Protein AF-A0A7L7VNG2-F1 (afdb_monomer_lite)

pLDDT: mean 83.07, std 17.51, range [33.19, 97.06]

Radius of gyration: 14.02 Å; chains: 1; bounding box: 29×24×38 Å

Sequence (95 aa):
METGTLFGWAFGDPARENDGSYISNLEKEAFENASQTAKARGVTVVAGSEVFTSLSANDSLVELDHAPGKLVVRCTIHVEGPGAGKLHAEGPMNG

Structure (mmCIF, N/CA/C/O backbone):
data_AF-A0A7L7VNG2-F1
#
_entry.id   AF-A0A7L7VNG2-F1
#
loop_
_atom_site.group_PDB
_atom_site.id
_atom_site.type_symbol
_atom_site.label_atom_id
_atom_site.label_alt_id
_atom_site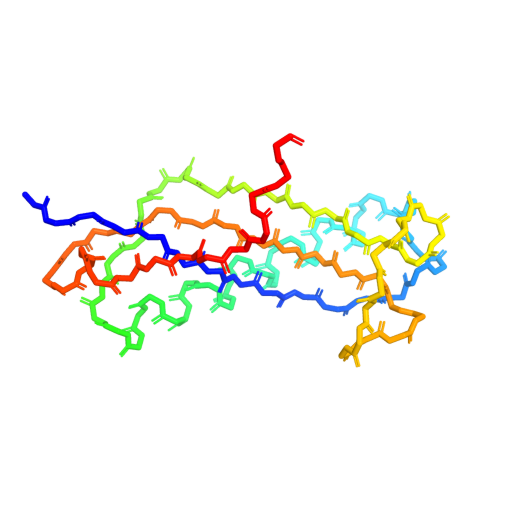.label_comp_id
_atom_site.label_asym_id
_atom_site.label_entity_id
_atom_site.label_seq_id
_atom_site.pdbx_PDB_ins_code
_atom_site.Cartn_x
_atom_site.Cartn_y
_atom_site.Cartn_z
_atom_site.occupancy
_atom_site.B_iso_or_equiv
_atom_site.auth_seq_id
_atom_site.auth_comp_id
_atom_site.auth_asym_id
_atom_site.auth_atom_id
_atom_site.pdbx_PDB_model_num
ATOM 1 N N . MET A 1 1 ? -17.606 -2.811 15.993 1.00 71.94 1 MET A N 1
ATOM 2 C CA . MET A 1 1 ? -16.217 -2.372 15.762 1.00 71.94 1 MET A CA 1
ATOM 3 C C . MET A 1 1 ? -16.235 -1.561 14.483 1.00 71.94 1 MET A C 1
ATOM 5 O O . MET A 1 1 ? -16.918 -1.983 13.559 1.00 71.94 1 MET A O 1
ATOM 9 N N . GLU A 1 2 ? -15.637 -0.373 14.461 1.00 88.94 2 GLU A N 1
ATOM 10 C CA . GLU A 1 2 ? -15.596 0.429 13.232 1.00 88.94 2 GLU A CA 1
ATOM 11 C C . GLU A 1 2 ? -14.557 -0.157 12.276 1.00 88.94 2 GLU A C 1
ATOM 13 O O . GLU A 1 2 ? -13.516 -0.647 12.723 1.00 88.94 2 GLU A O 1
ATOM 18 N N . THR A 1 3 ? -14.847 -0.096 10.979 1.00 91.81 3 THR A N 1
ATOM 19 C CA . THR A 1 3 ? -13.993 -0.620 9.911 1.00 91.81 3 THR A CA 1
ATOM 20 C C . THR A 1 3 ? -13.762 0.448 8.857 1.00 91.81 3 THR A C 1
ATOM 22 O O . THR A 1 3 ? -14.674 1.218 8.555 1.00 91.81 3 THR A O 1
ATOM 25 N N . GLY A 1 4 ? -12.574 0.454 8.267 1.00 93.19 4 GLY A N 1
ATOM 26 C CA . GLY A 1 4 ? -12.208 1.344 7.172 1.00 93.19 4 GLY A CA 1
ATOM 27 C C . GLY A 1 4 ? -11.201 0.706 6.230 1.00 93.19 4 GLY A C 1
ATOM 28 O O . GLY A 1 4 ? -10.877 -0.478 6.344 1.00 93.19 4 GLY A O 1
ATOM 29 N N . THR A 1 5 ? -10.686 1.511 5.312 1.00 94.19 5 THR A N 1
ATOM 30 C CA . THR A 1 5 ? -9.657 1.115 4.351 1.00 94.19 5 THR A CA 1
ATOM 31 C C . THR A 1 5 ? -8.508 2.113 4.334 1.00 94.19 5 THR A C 1
ATOM 33 O O . THR A 1 5 ? -8.692 3.312 4.552 1.00 94.19 5 THR A O 1
ATOM 36 N N . LEU A 1 6 ? -7.303 1.617 4.054 1.00 93.00 6 LEU A N 1
ATOM 37 C CA . LEU A 1 6 ? -6.113 2.435 3.816 1.00 93.00 6 LEU A CA 1
ATOM 38 C C . LEU A 1 6 ? -5.401 1.988 2.542 1.00 93.00 6 LEU A C 1
ATOM 40 O O . LEU A 1 6 ? -5.438 0.810 2.184 1.00 93.00 6 LEU A O 1
ATOM 44 N N . PHE A 1 7 ? -4.713 2.937 1.905 1.00 91.81 7 PHE A N 1
ATOM 45 C CA . PHE A 1 7 ? -3.785 2.663 0.816 1.00 91.81 7 PHE A CA 1
ATOM 46 C C . PHE A 1 7 ? -2.338 2.744 1.294 1.00 91.81 7 PHE A C 1
ATOM 48 O O . PHE A 1 7 ? -1.971 3.634 2.063 1.00 91.81 7 PHE A O 1
ATOM 55 N N . GLY A 1 8 ? -1.511 1.861 0.757 1.00 91.94 8 GLY A N 1
ATOM 56 C CA . GLY A 1 8 ? -0.067 2.018 0.697 1.00 91.94 8 GLY A CA 1
ATOM 57 C C . GLY A 1 8 ? 0.398 1.929 -0.748 1.00 91.94 8 GLY A C 1
ATOM 58 O O . GLY A 1 8 ? -0.259 1.316 -1.589 1.00 91.94 8 GLY A O 1
ATOM 59 N N . TRP A 1 9 ? 1.517 2.576 -1.041 1.00 92.75 9 TRP A N 1
ATOM 60 C CA . TRP A 1 9 ? 2.054 2.683 -2.392 1.00 92.75 9 TRP A CA 1
ATOM 61 C C . TRP A 1 9 ? 3.532 2.333 -2.377 1.00 92.75 9 TRP A C 1
ATOM 63 O O . TRP A 1 9 ? 4.235 2.715 -1.444 1.00 92.75 9 TRP A O 1
ATOM 73 N N . ALA A 1 10 ? 3.991 1.657 -3.418 1.00 92.62 10 ALA A N 1
ATOM 74 C CA . ALA A 1 10 ? 5.398 1.481 -3.734 1.00 92.62 10 ALA A CA 1
ATOM 75 C C . ALA A 1 10 ? 5.629 1.859 -5.197 1.00 92.62 10 ALA A C 1
ATOM 77 O O . ALA A 1 10 ? 4.754 1.673 -6.047 1.00 92.62 10 ALA A O 1
ATOM 78 N N . PHE A 1 11 ? 6.805 2.408 -5.486 1.00 90.62 11 PHE A N 1
ATOM 79 C CA . PHE A 1 11 ? 7.157 2.906 -6.812 1.00 90.62 11 PHE A CA 1
ATOM 80 C C . PHE A 1 11 ? 8.388 2.170 -7.316 1.00 90.62 11 PHE A C 1
ATOM 82 O O . PHE A 1 11 ? 9.404 2.102 -6.629 1.00 90.62 11 PHE A O 1
ATOM 89 N N . GLY A 1 12 ? 8.304 1.658 -8.534 1.00 89.94 12 GLY A N 1
ATOM 90 C CA . GLY A 1 12 ? 9.344 0.858 -9.151 1.00 89.94 12 GLY A CA 1
ATOM 91 C C . GLY A 1 12 ? 9.682 1.281 -10.572 1.00 89.94 12 GLY A C 1
ATOM 92 O O . GLY A 1 12 ? 9.095 2.199 -11.154 1.00 89.94 12 GLY A O 1
ATOM 93 N N . ASP A 1 13 ? 10.657 0.566 -11.117 1.00 88.44 13 ASP A N 1
ATOM 94 C CA . ASP A 1 13 ? 11.099 0.669 -12.498 1.00 88.44 13 ASP A CA 1
ATOM 95 C C . ASP A 1 13 ? 10.161 -0.144 -13.412 1.00 88.44 13 ASP A C 1
ATOM 97 O O . ASP A 1 13 ? 10.080 -1.369 -13.254 1.00 88.44 13 ASP A O 1
ATOM 101 N N . PRO A 1 14 ? 9.460 0.491 -14.371 1.00 85.69 14 PRO A N 1
ATOM 102 C CA . PRO A 1 14 ? 8.592 -0.219 -15.309 1.00 85.69 14 PRO A CA 1
ATOM 103 C C . PRO A 1 14 ? 9.345 -1.213 -16.195 1.00 85.69 14 PRO A C 1
ATOM 105 O O . PRO A 1 14 ? 8.761 -2.214 -16.595 1.00 85.69 14 PRO A O 1
ATOM 108 N N . ALA A 1 15 ? 10.651 -1.035 -16.435 1.00 87.31 15 ALA A N 1
ATOM 109 C CA . ALA A 1 15 ? 11.441 -2.003 -17.201 1.00 87.31 15 ALA A CA 1
ATOM 110 C C . ALA A 1 15 ? 11.510 -3.391 -16.533 1.00 87.31 15 ALA A C 1
ATOM 112 O O . ALA A 1 15 ? 11.890 -4.377 -17.168 1.00 87.31 15 ALA A O 1
ATOM 113 N N . ARG A 1 16 ? 11.146 -3.477 -15.249 1.00 89.12 16 ARG A N 1
ATOM 114 C CA . ARG A 1 16 ? 11.155 -4.700 -14.444 1.00 89.12 16 ARG A CA 1
ATOM 115 C C . ARG A 1 16 ? 9.753 -5.200 -14.096 1.00 89.12 16 ARG A C 1
ATOM 117 O O . ARG A 1 16 ? 9.629 -6.059 -13.230 1.00 89.12 16 ARG A O 1
ATOM 124 N N . GLU A 1 17 ? 8.703 -4.713 -14.759 1.00 86.69 17 GLU A N 1
ATOM 125 C CA . GLU A 1 17 ? 7.316 -5.101 -14.451 1.00 86.69 17 GLU A CA 1
ATOM 126 C C . GLU A 1 17 ? 7.038 -6.607 -14.618 1.00 86.69 17 GLU A C 1
ATOM 128 O O . GLU A 1 17 ? 6.195 -7.166 -13.924 1.00 86.69 17 GLU A O 1
ATOM 133 N N . ASN A 1 18 ? 7.813 -7.286 -15.470 1.00 87.44 18 ASN A N 1
ATOM 134 C CA . ASN A 1 18 ? 7.721 -8.732 -15.697 1.00 87.44 18 ASN A CA 1
ATOM 135 C C . ASN A 1 18 ? 8.603 -9.573 -14.748 1.00 87.44 18 ASN A C 1
ATOM 137 O O . ASN A 1 18 ? 8.586 -10.803 -14.813 1.00 87.44 18 ASN A O 1
ATOM 141 N N . ASP A 1 19 ? 9.398 -8.943 -13.877 1.00 92.94 19 ASP A N 1
ATOM 142 C CA . ASP A 1 19 ? 10.186 -9.635 -12.854 1.00 92.94 19 ASP A CA 1
ATOM 143 C C . ASP A 1 19 ? 9.301 -9.893 -11.626 1.00 92.94 19 ASP A C 1
ATOM 145 O O . ASP A 1 19 ? 9.114 -9.027 -10.771 1.00 92.94 19 ASP A O 1
ATOM 149 N N . GLY A 1 20 ? 8.763 -11.111 -11.523 1.00 92.12 20 GLY A N 1
ATOM 150 C CA . GLY A 1 20 ? 7.863 -11.485 -10.428 1.00 92.12 20 GLY A CA 1
ATOM 151 C C . GLY A 1 20 ? 8.469 -11.293 -9.032 1.00 92.12 20 GLY A C 1
ATOM 152 O O . GLY A 1 20 ? 7.764 -10.890 -8.112 1.00 92.12 20 GLY A O 1
ATOM 153 N N . SER A 1 21 ? 9.783 -11.492 -8.866 1.00 95.00 21 SER A N 1
ATOM 154 C CA . SER A 1 21 ? 10.441 -11.262 -7.569 1.00 95.00 21 SER A CA 1
ATOM 155 C C . SER A 1 21 ? 10.521 -9.774 -7.235 1.00 95.00 21 SER A C 1
ATOM 157 O O . SER A 1 21 ? 10.414 -9.386 -6.070 1.00 95.00 21 SER A O 1
ATOM 159 N N . TYR A 1 22 ? 10.708 -8.934 -8.254 1.00 93.81 22 TYR A N 1
ATOM 160 C CA . TYR A 1 22 ? 10.686 -7.485 -8.107 1.00 93.81 22 TYR A CA 1
ATOM 161 C C . TYR A 1 22 ? 9.291 -6.977 -7.735 1.00 93.81 22 TYR A C 1
ATOM 163 O O . TYR A 1 22 ? 9.166 -6.228 -6.766 1.00 93.81 22 TYR A O 1
ATOM 171 N N . ILE A 1 23 ? 8.250 -7.453 -8.426 1.00 94.19 23 ILE A N 1
ATOM 172 C CA . ILE A 1 23 ? 6.852 -7.130 -8.109 1.00 94.19 23 ILE A CA 1
ATOM 173 C C . ILE A 1 23 ? 6.509 -7.531 -6.676 1.00 94.19 23 ILE A C 1
ATOM 175 O O . ILE A 1 23 ? 6.038 -6.691 -5.915 1.00 94.19 23 ILE A O 1
ATOM 179 N N . SER A 1 24 ? 6.844 -8.752 -6.252 1.00 95.25 24 SER A N 1
ATOM 180 C CA . SER A 1 24 ? 6.575 -9.195 -4.879 1.00 95.25 24 SER A CA 1
ATOM 181 C C . SER A 1 24 ? 7.290 -8.363 -3.809 1.00 95.25 24 SER A C 1
ATOM 183 O O . SER A 1 24 ? 6.824 -8.289 -2.674 1.00 95.25 24 SER A O 1
ATOM 185 N N . ASN A 1 25 ? 8.427 -7.736 -4.125 1.00 96.69 25 ASN A N 1
ATOM 186 C CA . ASN A 1 25 ? 9.081 -6.817 -3.192 1.00 96.69 25 ASN A CA 1
ATOM 187 C C . ASN A 1 2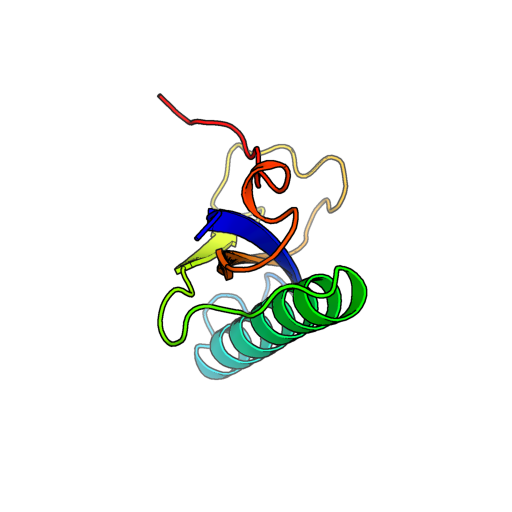5 ? 8.366 -5.462 -3.124 1.00 96.69 25 ASN A C 1
ATOM 189 O O . ASN A 1 25 ? 8.218 -4.922 -2.031 1.00 96.69 25 ASN A O 1
ATOM 193 N N . LEU A 1 26 ? 7.869 -4.948 -4.253 1.00 95.56 26 LEU A N 1
ATOM 194 C CA . LEU A 1 26 ? 7.047 -3.735 -4.275 1.00 95.56 26 LEU A CA 1
ATOM 195 C C . LEU A 1 26 ? 5.703 -3.944 -3.563 1.00 95.56 26 LEU A C 1
ATOM 197 O O . LEU A 1 26 ? 5.245 -3.055 -2.852 1.00 95.56 26 LEU A O 1
ATOM 201 N N . GLU A 1 27 ? 5.088 -5.121 -3.691 1.00 95.94 27 GLU A N 1
ATOM 202 C CA . GLU A 1 27 ? 3.887 -5.488 -2.928 1.00 95.94 27 GLU A CA 1
ATOM 203 C C . GLU A 1 27 ? 4.154 -5.451 -1.417 1.00 95.94 27 GLU A C 1
ATOM 205 O O . GLU A 1 27 ? 3.398 -4.824 -0.673 1.00 95.94 27 GLU A O 1
ATOM 210 N N . LYS A 1 28 ? 5.269 -6.037 -0.957 1.00 96.62 28 LYS A N 1
ATOM 211 C CA . LYS A 1 28 ? 5.675 -5.968 0.459 1.00 96.62 28 LYS A CA 1
ATOM 212 C C . LYS A 1 28 ? 5.866 -4.530 0.928 1.00 96.62 28 LYS A C 1
ATOM 214 O O . LYS A 1 28 ? 5.339 -4.167 1.973 1.00 96.62 28 LYS A O 1
ATOM 219 N N . GLU A 1 29 ? 6.561 -3.705 0.150 1.00 96.81 29 GLU A N 1
ATOM 220 C CA . GLU A 1 29 ? 6.782 -2.295 0.483 1.00 96.81 29 GLU A CA 1
ATOM 221 C C . GLU A 1 29 ? 5.457 -1.514 0.546 1.00 96.81 29 GLU A C 1
ATOM 223 O O . GLU A 1 29 ? 5.206 -0.767 1.494 1.00 96.81 29 GLU A O 1
ATOM 228 N N . ALA A 1 30 ? 4.553 -1.732 -0.414 1.00 95.44 30 ALA A N 1
ATOM 229 C CA . ALA A 1 30 ? 3.238 -1.102 -0.421 1.00 95.44 30 ALA A CA 1
ATOM 230 C C . ALA A 1 30 ? 2.408 -1.520 0.806 1.00 95.44 30 ALA A C 1
ATOM 232 O O . ALA A 1 30 ? 1.763 -0.675 1.431 1.00 95.44 30 ALA A O 1
ATOM 233 N N . PHE A 1 31 ? 2.453 -2.798 1.192 1.00 96.81 31 PHE A N 1
ATOM 234 C CA . PHE A 1 31 ? 1.797 -3.297 2.401 1.00 96.81 31 PHE A CA 1
ATOM 235 C C . PHE A 1 31 ? 2.406 -2.714 3.684 1.00 96.81 31 PHE A C 1
ATOM 237 O O . PHE A 1 31 ? 1.674 -2.308 4.593 1.00 96.81 31 PHE A O 1
ATOM 244 N N . GLU A 1 32 ? 3.734 -2.618 3.764 1.00 97.06 32 GLU A N 1
ATOM 245 C CA . GL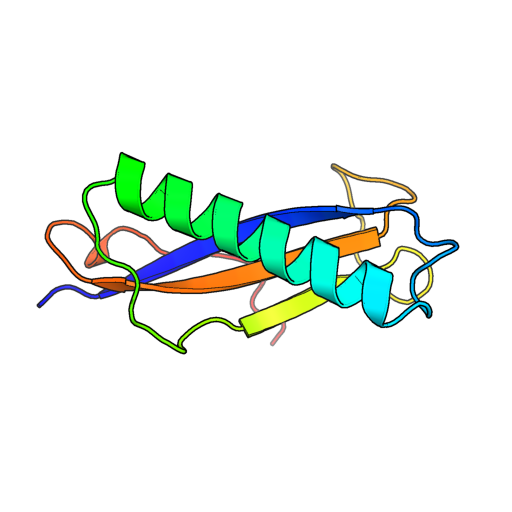U A 1 32 ? 4.432 -1.992 4.888 1.00 97.06 32 GLU A CA 1
ATOM 246 C C . GLU A 1 32 ? 4.038 -0.520 5.035 1.00 97.06 32 GLU A C 1
ATOM 248 O O . GLU A 1 32 ? 3.722 -0.082 6.143 1.00 97.06 32 GLU A O 1
ATOM 253 N N . ASN A 1 33 ? 3.952 0.228 3.934 1.00 94.94 33 ASN A N 1
ATOM 254 C CA . ASN A 1 33 ? 3.531 1.631 3.940 1.00 94.94 33 ASN A CA 1
ATOM 255 C C . ASN A 1 33 ? 2.078 1.801 4.424 1.00 94.94 33 ASN A C 1
ATOM 257 O O . ASN A 1 33 ? 1.780 2.693 5.232 1.00 94.94 33 ASN A O 1
ATOM 261 N N . ALA A 1 34 ? 1.172 0.913 3.999 1.00 94.62 34 ALA A N 1
ATOM 262 C CA . ALA A 1 34 ? -0.207 0.895 4.488 1.00 94.62 34 ALA A CA 1
ATOM 263 C C . ALA A 1 34 ? -0.262 0.573 5.994 1.00 94.62 34 ALA A C 1
ATOM 265 O O . ALA A 1 34 ? -0.942 1.252 6.769 1.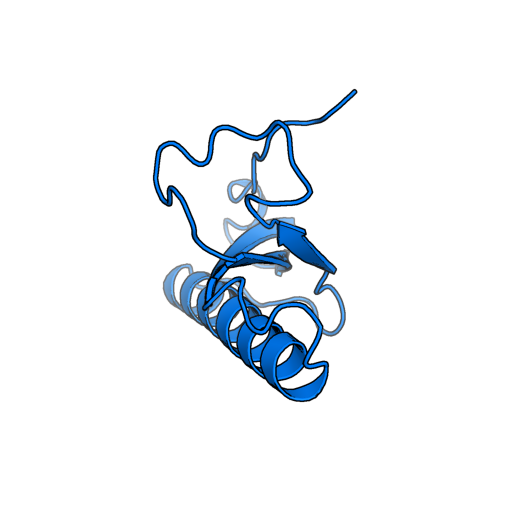00 94.62 34 ALA A O 1
ATOM 266 N N . SER A 1 35 ? 0.518 -0.417 6.430 1.00 95.25 35 SER A N 1
ATOM 267 C CA . SER A 1 35 ? 0.586 -0.881 7.820 1.00 95.25 35 SER A CA 1
ATOM 268 C C . SER A 1 35 ? 1.194 0.159 8.764 1.00 95.25 35 SER A C 1
ATOM 270 O O . SER A 1 35 ? 0.707 0.358 9.879 1.00 95.25 35 SER A O 1
ATOM 272 N N . GLN A 1 36 ? 2.230 0.877 8.324 1.00 95.94 36 GLN A N 1
ATOM 273 C CA . GLN A 1 36 ? 2.804 1.999 9.068 1.00 95.94 36 GLN A CA 1
ATOM 274 C C . GLN A 1 36 ? 1.782 3.127 9.239 1.00 95.94 36 GLN A C 1
ATOM 276 O O . GLN A 1 36 ? 1.675 3.701 10.325 1.00 95.94 36 GLN A O 1
ATOM 281 N N . THR A 1 37 ? 0.981 3.398 8.205 1.00 93.38 37 THR A N 1
ATOM 282 C CA . THR A 1 37 ? -0.119 4.366 8.283 1.00 93.38 37 THR A CA 1
ATOM 283 C C . THR A 1 37 ? -1.187 3.908 9.275 1.00 93.38 37 THR A C 1
ATOM 285 O O . THR A 1 37 ? -1.581 4.693 10.134 1.00 93.38 37 THR A O 1
ATOM 288 N N . ALA A 1 38 ? -1.610 2.640 9.228 1.00 93.69 38 ALA A N 1
ATOM 289 C CA . ALA A 1 38 ? -2.550 2.070 10.197 1.00 93.69 38 ALA A CA 1
ATOM 290 C C . ALA A 1 38 ? -2.051 2.258 11.641 1.00 93.69 38 ALA A C 1
ATOM 292 O O . ALA A 1 38 ? -2.755 2.822 12.483 1.00 93.69 38 ALA A O 1
ATOM 293 N N . LYS A 1 39 ? -0.780 1.911 11.890 1.00 94.44 39 LYS A N 1
ATOM 294 C CA . LYS A 1 39 ? -0.117 2.102 13.186 1.00 94.44 39 LYS A CA 1
ATOM 295 C C . LYS A 1 39 ? -0.101 3.569 13.622 1.00 94.44 39 LYS A C 1
ATOM 297 O O . LYS A 1 39 ? -0.436 3.863 14.766 1.00 94.44 39 LYS A O 1
ATOM 302 N N . ALA A 1 40 ? 0.251 4.493 12.727 1.00 93.88 40 ALA A N 1
ATOM 303 C CA . ALA A 1 40 ? 0.268 5.929 13.015 1.00 93.88 40 ALA A CA 1
ATOM 304 C C . ALA A 1 40 ? -1.132 6.493 13.321 1.00 93.88 40 ALA A C 1
ATOM 306 O O . ALA A 1 40 ? -1.261 7.461 14.068 1.00 93.88 40 ALA A O 1
ATOM 307 N N . ARG A 1 41 ? -2.183 5.879 12.766 1.00 91.06 41 ARG A N 1
ATOM 308 C CA . ARG A 1 41 ? -3.591 6.218 13.023 1.00 91.06 41 ARG A CA 1
ATOM 309 C C . ARG A 1 41 ? -4.177 5.506 14.246 1.00 91.06 41 ARG A C 1
ATOM 311 O O . ARG A 1 41 ? -5.316 5.789 14.599 1.00 91.06 41 ARG A O 1
ATOM 318 N N . GLY A 1 42 ? -3.421 4.618 14.894 1.00 95.19 42 GLY A N 1
ATOM 319 C CA . GLY A 1 42 ? -3.889 3.855 16.052 1.00 95.19 42 GLY A CA 1
ATOM 320 C C . GLY A 1 42 ? -4.953 2.806 15.714 1.00 95.19 42 GLY A C 1
ATOM 321 O O . GLY A 1 42 ? -5.707 2.407 16.599 1.00 95.19 42 GLY A O 1
ATOM 322 N N . VAL A 1 43 ? -5.024 2.372 14.453 1.00 95.56 43 VAL A N 1
ATOM 323 C CA . VAL A 1 43 ? -5.934 1.315 13.989 1.00 95.56 43 VAL A CA 1
ATOM 324 C C . VAL A 1 43 ? -5.153 0.042 13.675 1.00 95.56 43 VAL A C 1
ATOM 326 O O . VAL A 1 43 ? -3.948 0.073 13.417 1.00 95.56 43 VAL A O 1
ATOM 329 N N . THR A 1 44 ? -5.842 -1.092 13.711 1.00 96.12 44 THR A N 1
ATOM 330 C CA . THR A 1 44 ? -5.260 -2.414 13.465 1.00 96.12 44 THR A CA 1
ATOM 331 C C . THR A 1 44 ? -5.562 -2.853 12.042 1.00 96.12 44 THR A C 1
ATOM 333 O O . THR A 1 44 ? -6.652 -2.604 11.536 1.00 96.12 44 THR A O 1
ATOM 336 N N . VAL A 1 45 ? -4.599 -3.501 11.391 1.00 96.12 45 VAL A N 1
ATOM 337 C CA . VAL A 1 45 ? -4.794 -4.106 10.069 1.00 96.12 45 VAL A CA 1
ATOM 338 C C . VAL A 1 45 ? -5.520 -5.437 10.222 1.00 96.12 45 VAL A C 1
ATOM 340 O O . VAL A 1 45 ? -5.125 -6.263 11.045 1.00 96.12 45 VAL A O 1
ATOM 343 N N . VAL A 1 46 ? -6.550 -5.669 9.410 1.00 96.06 46 VAL A N 1
ATOM 344 C CA . VAL A 1 46 ? -7.201 -6.979 9.317 1.00 96.06 46 VAL A CA 1
ATOM 345 C C . VAL A 1 46 ? -6.282 -7.908 8.523 1.00 96.06 46 VAL A C 1
ATOM 347 O O . VAL A 1 46 ? -5.972 -7.636 7.363 1.00 96.06 46 VAL A O 1
ATOM 350 N N . ALA A 1 47 ? -5.817 -8.991 9.143 1.00 93.06 47 ALA A N 1
ATOM 351 C CA . ALA A 1 47 ? -4.872 -9.915 8.518 1.00 93.06 47 ALA A CA 1
ATOM 352 C C . ALA A 1 47 ? -5.453 -10.567 7.248 1.00 93.06 47 ALA A C 1
ATOM 354 O O . ALA A 1 47 ? -6.598 -11.021 7.258 1.00 93.06 47 ALA A O 1
ATOM 355 N N . GLY A 1 48 ? -4.657 -10.639 6.175 1.00 93.00 48 GLY A N 1
ATOM 356 C CA . GLY A 1 48 ? -5.057 -11.250 4.902 1.00 93.00 48 GLY A CA 1
ATOM 357 C C . GLY A 1 48 ? -6.057 -10.419 4.092 1.00 93.00 48 GLY A C 1
ATOM 358 O O . GLY A 1 48 ? -6.731 -10.959 3.218 1.00 93.00 48 GLY A O 1
ATOM 359 N N . SER A 1 49 ? -6.210 -9.132 4.414 1.00 94.31 49 SER A N 1
ATOM 360 C CA . SER A 1 49 ? -7.116 -8.218 3.705 1.00 94.31 49 SER A CA 1
ATOM 361 C C . SER A 1 49 ? -6.453 -7.451 2.562 1.00 94.31 49 SER A C 1
ATOM 363 O O . SER A 1 49 ? -7.125 -6.677 1.882 1.00 94.31 49 SER A O 1
ATOM 365 N N . GLU A 1 50 ? -5.149 -7.629 2.375 1.00 94.62 50 GLU A N 1
ATOM 366 C CA . GLU A 1 50 ? -4.363 -6.932 1.375 1.00 94.62 50 GLU A CA 1
ATOM 367 C C . GLU A 1 50 ? -4.789 -7.278 -0.058 1.00 94.62 50 GLU A C 1
ATOM 369 O O . GLU A 1 50 ? -4.825 -8.434 -0.474 1.00 94.62 50 GLU A O 1
ATOM 374 N N . VAL A 1 51 ? -5.088 -6.240 -0.838 1.00 94.25 51 VAL A N 1
ATOM 375 C CA . VAL A 1 51 ? -5.354 -6.329 -2.275 1.00 94.25 51 VAL A CA 1
ATOM 376 C C . VAL A 1 51 ? -4.338 -5.464 -3.004 1.00 94.25 51 VAL A C 1
ATOM 378 O O . VAL A 1 51 ? -4.270 -4.251 -2.780 1.00 94.25 51 VAL A O 1
ATOM 381 N N . PHE A 1 52 ? -3.563 -6.084 -3.891 1.00 91.50 52 PHE A N 1
ATOM 382 C CA . PHE A 1 52 ? -2.539 -5.409 -4.680 1.00 91.50 52 PHE A CA 1
ATOM 383 C C . PHE A 1 52 ? -3.063 -5.030 -6.066 1.00 91.50 52 PHE A C 1
ATOM 385 O O . PHE A 1 52 ? -3.821 -5.762 -6.699 1.00 91.50 52 PHE A O 1
ATOM 392 N N . THR A 1 53 ? -2.679 -3.851 -6.541 1.00 90.00 53 THR A N 1
ATOM 393 C CA . THR A 1 53 ? -2.931 -3.391 -7.907 1.00 90.00 53 THR A CA 1
ATOM 394 C C . THR A 1 53 ? -1.642 -2.804 -8.454 1.00 90.00 53 THR A C 1
ATOM 396 O O . THR A 1 53 ? -1.139 -1.823 -7.906 1.00 90.00 53 THR A O 1
ATOM 399 N N . SER A 1 54 ? -1.130 -3.381 -9.534 1.00 85.81 54 SER A N 1
ATOM 400 C CA . SER A 1 54 ? 0.014 -2.844 -10.270 1.00 85.81 54 SER A CA 1
ATOM 401 C C . SER A 1 54 ? -0.493 -1.944 -11.393 1.00 85.81 54 SER A C 1
ATOM 403 O O . SER A 1 54 ? -1.363 -2.339 -12.163 1.00 85.81 54 SER A O 1
ATOM 405 N N . LEU A 1 55 ? 0.038 -0.731 -11.476 1.00 82.00 55 LEU A N 1
ATOM 406 C CA . LEU A 1 55 ? -0.236 0.242 -12.524 1.00 82.00 55 LEU A CA 1
ATOM 407 C C . LEU A 1 55 ? 1.094 0.556 -13.198 1.00 82.00 55 LEU A C 1
ATOM 409 O O . LEU A 1 55 ? 2.019 1.036 -12.541 1.00 82.00 55 LEU A O 1
ATOM 413 N N . SER A 1 56 ? 1.206 0.293 -14.494 1.00 72.88 56 SER A N 1
ATOM 414 C CA . SER A 1 56 ? 2.359 0.718 -15.281 1.00 72.88 56 SER A CA 1
ATOM 415 C C . SER A 1 56 ? 1.922 1.716 -16.344 1.00 72.88 56 SER A C 1
ATOM 417 O O . SER A 1 56 ? 0.807 1.659 -16.866 1.00 72.88 56 SER A O 1
ATOM 419 N N . ALA A 1 57 ? 2.818 2.646 -16.670 1.00 6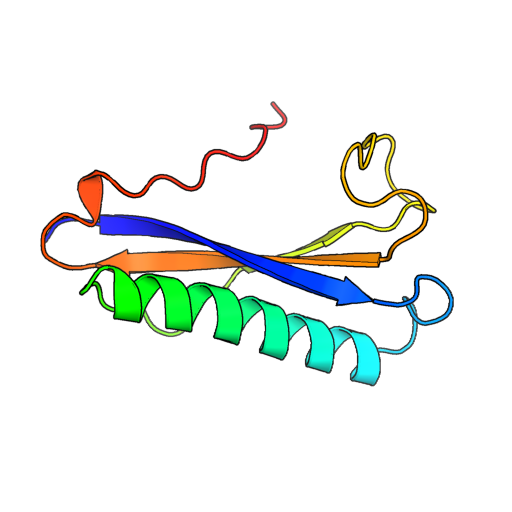4.50 57 ALA A N 1
ATOM 420 C CA . ALA A 1 57 ? 2.602 3.603 -17.751 1.00 64.50 57 ALA A CA 1
ATOM 421 C C . ALA A 1 57 ? 2.469 2.924 -19.132 1.00 64.50 57 ALA A C 1
ATOM 423 O O . ALA A 1 57 ? 1.994 3.556 -20.070 1.00 64.50 57 ALA A O 1
ATOM 424 N N . ASN A 1 58 ? 2.879 1.654 -19.254 1.00 59.94 58 ASN A N 1
ATOM 425 C CA . ASN A 1 58 ? 2.766 0.876 -20.486 1.00 59.94 58 ASN A CA 1
ATOM 426 C C . ASN A 1 58 ? 1.347 0.317 -20.696 1.00 59.94 58 ASN A C 1
ATOM 428 O O . ASN A 1 58 ? 0.927 0.188 -21.842 1.00 59.94 58 ASN A O 1
ATOM 432 N N . ASP A 1 59 ? 0.613 0.024 -19.613 1.00 55.19 59 ASP A N 1
ATOM 433 C CA . ASP A 1 59 ? -0.677 -0.685 -19.662 1.00 55.19 59 ASP A CA 1
ATOM 434 C C . ASP A 1 59 ? -1.904 0.176 -19.309 1.00 55.19 59 ASP A C 1
ATOM 436 O O . ASP A 1 59 ? -3.040 -0.268 -19.473 1.00 55.19 59 ASP A O 1
ATOM 440 N N . SER A 1 60 ? -1.732 1.402 -18.806 1.00 51.66 60 SER A N 1
ATOM 441 C CA . SER A 1 60 ? -2.850 2.197 -18.277 1.00 51.66 60 SER A CA 1
ATOM 442 C C . SER A 1 60 ? -2.999 3.576 -18.925 1.00 51.66 60 SER A C 1
ATOM 444 O O . SER A 1 60 ? -2.089 4.394 -18.885 1.00 51.66 60 SER A O 1
ATOM 446 N N . LEU A 1 61 ? -4.224 3.886 -19.383 1.00 50.31 61 LEU A N 1
ATOM 447 C CA . LEU A 1 61 ? -4.747 5.240 -19.684 1.00 50.31 61 LEU A CA 1
ATOM 448 C C . LEU A 1 61 ? -4.829 6.155 -18.439 1.00 50.31 61 LEU A C 1
ATOM 450 O O . LEU A 1 61 ? -5.499 7.185 -18.453 1.00 50.31 61 LEU A O 1
ATOM 454 N N . VAL A 1 62 ? -4.201 5.757 -17.333 1.00 49.91 62 VAL A N 1
ATOM 455 C CA . VAL A 1 62 ? -4.174 6.515 -16.089 1.00 49.91 62 VAL A CA 1
ATOM 456 C C . VAL A 1 62 ? -3.059 7.540 -16.226 1.00 49.91 62 VAL A C 1
ATOM 458 O O . VAL A 1 62 ? -1.882 7.177 -16.220 1.00 49.91 62 VAL A O 1
ATOM 461 N N . GLU A 1 63 ? -3.422 8.819 -16.337 1.00 48.97 63 GLU A N 1
ATOM 462 C CA . GLU A 1 63 ? -2.470 9.899 -16.096 1.00 48.97 63 GLU A CA 1
ATOM 463 C C . GLU A 1 63 ? -1.975 9.761 -14.654 1.00 48.97 63 GLU A C 1
ATOM 465 O O . GLU A 1 63 ? -2.649 10.096 -13.680 1.00 48.97 63 GLU A O 1
ATOM 470 N N . LEU A 1 64 ? -0.787 9.176 -14.506 1.00 54.47 64 LEU A N 1
ATOM 471 C CA . LEU A 1 64 ? -0.032 9.199 -13.265 1.00 54.47 64 LEU A CA 1
ATOM 472 C C . LEU A 1 64 ? 0.492 10.630 -13.082 1.00 54.47 64 LEU A C 1
ATOM 474 O O . LEU A 1 64 ? 1.694 10.862 -13.190 1.00 54.47 64 LEU A O 1
ATOM 478 N N . ASP A 1 65 ? -0.396 11.587 -12.796 1.00 50.84 65 ASP A N 1
ATOM 479 C CA . ASP A 1 65 ? -0.069 13.013 -12.598 1.00 50.84 65 ASP A CA 1
ATOM 480 C C . ASP A 1 65 ? 1.037 13.227 -11.549 1.00 50.84 65 ASP A C 1
ATOM 482 O O . ASP A 1 65 ? 1.752 14.227 -11.555 1.00 50.84 65 ASP A O 1
ATOM 486 N N . HIS A 1 66 ? 1.225 12.249 -10.659 1.00 51.59 66 HIS A N 1
ATOM 487 C CA . HIS A 1 66 ? 2.223 12.266 -9.593 1.00 51.59 66 HIS A CA 1
ATOM 488 C C . HIS A 1 66 ? 3.411 11.308 -9.821 1.00 51.59 66 HIS A C 1
ATOM 490 O O . HIS A 1 66 ? 4.343 11.299 -9.014 1.00 51.59 66 HIS A O 1
ATOM 496 N N . ALA A 1 67 ? 3.410 10.497 -10.888 1.00 52.88 67 ALA A N 1
ATOM 497 C CA . ALA A 1 67 ? 4.467 9.517 -11.165 1.00 52.88 67 ALA A CA 1
ATOM 498 C C . ALA A 1 67 ? 4.595 9.150 -12.664 1.00 52.88 67 ALA A C 1
ATOM 500 O O . ALA A 1 67 ? 4.488 7.970 -13.016 1.00 52.88 67 ALA A O 1
ATOM 501 N N . PRO A 1 68 ? 4.848 10.120 -13.564 1.00 54.41 68 PRO A N 1
ATOM 502 C CA . PRO A 1 68 ? 5.015 9.826 -14.982 1.00 54.41 68 PRO A CA 1
ATOM 503 C C . PRO A 1 68 ? 6.197 8.868 -15.200 1.00 54.41 68 PRO A C 1
ATOM 505 O O . PRO A 1 68 ? 7.302 9.095 -14.702 1.00 54.41 68 PRO A O 1
ATOM 508 N N . GLY A 1 69 ? 5.950 7.778 -15.932 1.00 62.81 69 GLY A N 1
ATOM 509 C CA . GLY A 1 69 ? 6.972 6.791 -16.294 1.00 62.81 69 GLY A CA 1
ATOM 510 C C . GLY A 1 69 ? 7.394 5.835 -15.174 1.00 62.81 69 GLY A C 1
ATOM 511 O O . GLY A 1 69 ? 8.486 5.277 -15.252 1.00 62.81 69 GLY A O 1
ATOM 512 N N . LYS A 1 70 ? 6.577 5.646 -14.130 1.00 70.25 70 LYS A N 1
ATOM 513 C CA . LYS A 1 70 ? 6.871 4.687 -13.054 1.00 70.25 70 LYS A CA 1
ATOM 514 C C . LYS A 1 70 ? 5.903 3.514 -13.051 1.00 70.25 70 LYS A C 1
ATOM 516 O O . LYS A 1 70 ? 4.729 3.658 -13.383 1.00 70.25 70 LYS A O 1
ATOM 521 N N . LEU A 1 71 ? 6.410 2.365 -12.622 1.00 86.00 71 LEU A N 1
ATOM 522 C CA . LEU A 1 71 ? 5.579 1.276 -12.132 1.00 86.00 71 LEU A CA 1
ATOM 523 C C . LEU A 1 71 ? 5.110 1.645 -10.726 1.00 86.00 71 LEU A C 1
ATOM 525 O O . LEU A 1 71 ? 5.911 2.063 -9.890 1.00 86.00 71 LEU A O 1
ATOM 529 N N . VAL A 1 72 ? 3.824 1.497 -10.458 1.00 89.06 72 VAL A N 1
ATOM 530 C CA . VAL A 1 72 ? 3.222 1.789 -9.161 1.00 89.06 72 VAL A CA 1
ATOM 531 C C . VAL A 1 72 ? 2.514 0.540 -8.672 1.00 89.06 72 VAL A C 1
ATOM 533 O O . VAL A 1 72 ? 1.651 0.012 -9.362 1.00 89.06 72 VAL A O 1
ATOM 536 N N . VAL A 1 73 ? 2.843 0.081 -7.471 1.00 91.12 73 VAL A N 1
ATOM 537 C CA . VAL A 1 73 ? 2.083 -0.964 -6.785 1.00 91.12 73 VAL A CA 1
ATOM 538 C C . VAL A 1 73 ? 1.299 -0.313 -5.660 1.00 91.12 73 VAL A C 1
ATOM 540 O O . VAL A 1 73 ? 1.867 0.296 -4.755 1.00 91.12 73 VAL A O 1
ATOM 543 N N . ARG A 1 74 ? -0.024 -0.424 -5.726 1.00 92.56 74 ARG A N 1
ATOM 544 C CA . ARG A 1 74 ? -0.947 -0.002 -4.676 1.00 92.56 74 ARG A CA 1
ATOM 545 C C . ARG A 1 74 ? -1.355 -1.214 -3.856 1.00 92.56 74 ARG A C 1
ATOM 547 O O . ARG A 1 74 ? -1.847 -2.184 -4.419 1.00 92.56 74 ARG A O 1
ATOM 554 N N . CYS A 1 75 ? -1.246 -1.123 -2.540 1.00 94.31 75 CYS A N 1
ATOM 555 C CA . CYS A 1 75 ? -1.856 -2.055 -1.601 1.00 94.31 75 CYS A CA 1
ATOM 556 C C . CYS A 1 75 ? -3.073 -1.390 -0.951 1.00 94.31 75 CYS A C 1
ATOM 558 O O . CYS A 1 75 ? -2.962 -0.283 -0.426 1.00 94.31 75 CYS A O 1
ATOM 560 N N . THR A 1 76 ? -4.226 -2.054 -0.980 1.00 94.44 76 THR A N 1
ATOM 561 C CA . THR A 1 76 ? -5.415 -1.665 -0.209 1.00 94.44 76 THR A CA 1
ATOM 562 C C . THR A 1 76 ? -5.598 -2.658 0.926 1.00 94.44 76 THR A C 1
ATOM 564 O O . THR A 1 76 ? -5.616 -3.856 0.666 1.00 94.44 76 THR A O 1
ATOM 567 N N . ILE A 1 77 ? -5.743 -2.182 2.162 1.00 94.81 77 ILE A N 1
ATOM 568 C CA . ILE A 1 77 ? -5.965 -3.028 3.345 1.00 94.81 77 ILE A CA 1
ATOM 569 C C . ILE A 1 77 ? -7.244 -2.623 4.072 1.00 94.81 77 ILE A C 1
ATOM 571 O O . ILE A 1 77 ? -7.600 -1.439 4.099 1.00 94.81 77 ILE A O 1
ATOM 575 N N . HIS A 1 78 ? -7.898 -3.589 4.715 1.00 95.69 78 HIS A N 1
ATOM 576 C CA . HIS A 1 78 ? -8.937 -3.309 5.700 1.00 95.69 78 HIS A CA 1
ATOM 577 C C . HIS A 1 78 ? -8.303 -3.010 7.058 1.00 95.69 78 HIS A C 1
ATOM 579 O O . HIS A 1 78 ? -7.334 -3.649 7.476 1.00 95.69 78 HIS A O 1
ATOM 585 N N . VAL A 1 79 ? -8.878 -2.041 7.762 1.00 95.56 79 VAL A N 1
ATOM 586 C CA . VAL A 1 79 ? -8.472 -1.677 9.117 1.00 95.56 79 VAL A CA 1
ATOM 587 C C . VAL A 1 79 ? -9.662 -1.637 10.054 1.00 95.56 79 VAL A C 1
ATOM 589 O O . VAL A 1 79 ? -10.781 -1.319 9.655 1.00 95.56 79 VAL A O 1
ATOM 592 N N . GLU A 1 80 ? -9.402 -1.923 11.319 1.00 96.12 80 GLU A N 1
ATOM 593 C CA . GLU A 1 80 ? -10.390 -1.924 12.384 1.00 96.12 80 GLU A CA 1
ATOM 594 C C . GLU A 1 80 ? -9.864 -1.208 13.630 1.00 96.12 80 GLU A C 1
ATOM 596 O O . GLU A 1 80 ? -8.662 -1.158 13.902 1.00 96.12 80 GLU A O 1
ATOM 601 N N . GLY A 1 81 ? -10.781 -0.634 14.402 1.00 93.38 81 GLY A N 1
ATOM 602 C CA . GLY A 1 81 ? -10.456 0.063 15.644 1.00 93.38 81 GLY A CA 1
ATOM 603 C C . GLY A 1 81 ? -11.096 1.445 15.739 1.00 93.38 81 GLY A C 1
ATOM 604 O O . GLY A 1 81 ? -11.871 1.838 14.867 1.00 93.38 81 GLY A O 1
ATOM 605 N N . PRO A 1 82 ? -10.814 2.189 16.819 1.00 91.81 82 PRO A N 1
ATOM 606 C CA . PRO A 1 82 ? -11.413 3.499 17.044 1.00 91.81 82 PRO A CA 1
ATOM 607 C C . PRO A 1 82 ? -11.076 4.481 15.913 1.00 91.81 82 PRO A C 1
ATOM 609 O O . PRO A 1 82 ? -9.907 4.720 15.626 1.00 91.81 82 PRO A O 1
ATOM 612 N N . GLY A 1 83 ? -12.091 5.069 15.276 1.00 87.00 83 GLY A N 1
ATOM 613 C CA . GLY A 1 83 ? -11.904 6.031 14.189 1.00 87.00 83 GLY A CA 1
ATOM 614 C C . GLY A 1 83 ? -11.628 5.400 12.823 1.00 87.00 83 GLY A C 1
ATOM 615 O O . GLY A 1 83 ? -11.513 6.140 11.845 1.00 87.00 83 GLY A O 1
ATOM 616 N N . ALA A 1 84 ? -11.578 4.065 12.722 1.00 89.94 84 ALA A N 1
ATOM 617 C CA . ALA A 1 84 ? -11.396 3.368 11.449 1.00 89.94 84 ALA A CA 1
ATOM 618 C C . ALA A 1 84 ? -12.535 3.668 10.465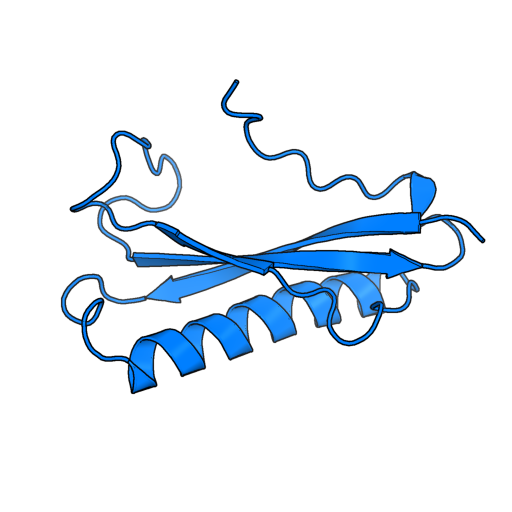 1.00 89.94 84 ALA A C 1
ATOM 620 O O . ALA A 1 84 ? -12.282 3.814 9.278 1.00 89.94 84 ALA A O 1
ATOM 621 N N . GLY A 1 85 ? -13.761 3.884 10.954 1.00 87.06 85 GLY A N 1
ATOM 622 C CA . GLY A 1 85 ? -14.918 4.245 10.124 1.00 87.06 85 GLY A CA 1
ATOM 623 C C . GLY A 1 85 ? -14.837 5.625 9.463 1.00 87.06 85 GLY A C 1
ATOM 624 O O . GLY A 1 85 ? -15.776 6.021 8.789 1.00 87.06 85 GLY A O 1
ATOM 625 N N . LYS A 1 86 ? -13.754 6.380 9.685 1.00 86.06 86 LYS A N 1
ATOM 626 C CA . LYS A 1 86 ? -13.447 7.643 8.992 1.00 86.06 86 LYS A CA 1
ATOM 627 C C . LYS A 1 86 ? -12.301 7.492 7.989 1.00 86.06 86 LYS A C 1
ATOM 629 O O . LYS A 1 86 ? -11.933 8.461 7.331 1.00 86.06 86 LYS A O 1
ATOM 634 N N . LEU A 1 87 ? -11.690 6.310 7.927 1.00 86.06 87 LEU A N 1
ATOM 635 C CA . LEU A 1 87 ? -10.610 5.983 7.011 1.00 86.06 87 LEU A CA 1
ATOM 636 C C . LEU A 1 87 ? -11.237 5.318 5.791 1.00 86.06 87 LEU A C 1
ATOM 638 O O . LEU A 1 87 ? -11.623 4.152 5.833 1.00 86.06 87 LEU A O 1
ATOM 642 N N . HIS A 1 88 ? -11.362 6.088 4.718 1.00 81.75 88 HIS A N 1
ATOM 643 C CA . HIS A 1 88 ? -11.838 5.594 3.439 1.00 81.75 88 HIS A CA 1
ATOM 644 C C . HIS A 1 88 ? -10.763 5.840 2.400 1.00 81.75 88 HIS A C 1
ATOM 646 O O . HIS A 1 88 ? -10.394 6.974 2.093 1.00 81.75 88 HIS A O 1
ATOM 652 N N . ALA A 1 89 ? -10.242 4.740 1.886 1.00 69.00 89 ALA A N 1
ATOM 653 C CA . ALA A 1 89 ? -9.363 4.719 0.746 1.00 69.00 89 ALA A CA 1
ATOM 654 C C . ALA A 1 89 ? -10.216 5.021 -0.504 1.00 69.00 89 ALA A C 1
ATOM 656 O O . ALA A 1 89 ? -10.669 4.116 -1.202 1.00 69.00 89 ALA A O 1
ATOM 657 N N . GLU A 1 90 ? -10.513 6.297 -0.751 1.00 57.69 90 GLU A N 1
ATOM 658 C CA . GLU A 1 90 ? -11.172 6.736 -1.983 1.00 57.69 90 GLU A CA 1
ATOM 659 C C . GLU A 1 90 ? -10.126 6.793 -3.105 1.00 57.69 90 GLU A C 1
ATOM 661 O O . GLU A 1 90 ? -9.314 7.711 -3.193 1.00 57.69 90 GLU A O 1
ATOM 666 N N . GLY A 1 91 ? -10.088 5.747 -3.928 1.00 49.00 91 GLY A N 1
ATOM 667 C CA . GLY A 1 91 ? -9.482 5.769 -5.262 1.00 49.00 91 GLY A CA 1
ATOM 668 C C . GLY A 1 91 ? -10.602 5.728 -6.302 1.00 49.00 91 GLY A C 1
ATOM 669 O O . GLY A 1 91 ? -11.704 5.307 -5.942 1.00 49.00 91 GLY A O 1
ATOM 670 N N . PRO A 1 92 ? -10.369 6.157 -7.559 1.00 39.47 92 PRO A N 1
ATOM 671 C CA . PRO A 1 92 ? -11.428 6.262 -8.556 1.00 39.47 92 PRO A CA 1
ATOM 672 C C . PRO A 1 92 ? -12.185 4.936 -8.636 1.00 39.47 92 PRO A C 1
ATOM 674 O O . PRO A 1 92 ? -11.618 3.896 -8.979 1.00 39.47 92 PRO A O 1
ATOM 677 N N . MET A 1 93 ? -13.462 4.978 -8.248 1.00 37.12 93 MET A N 1
ATOM 678 C CA . MET A 1 93 ? -14.404 3.913 -8.541 1.00 37.12 93 MET A CA 1
ATOM 679 C C . MET A 1 93 ? -14.568 3.920 -10.053 1.00 37.12 93 MET A C 1
ATOM 681 O O . MET A 1 93 ? -15.368 4.684 -10.588 1.00 37.12 93 MET A O 1
ATOM 685 N N . ASN A 1 94 ? -13.761 3.122 -10.746 1.00 36.72 94 ASN A N 1
ATOM 686 C CA . ASN A 1 94 ? -14.059 2.782 -12.125 1.00 36.72 94 ASN A CA 1
ATOM 687 C C . ASN A 1 94 ? -15.374 1.994 -12.089 1.00 36.72 94 ASN A C 1
ATOM 689 O O . ASN A 1 94 ? -15.397 0.838 -11.660 1.00 36.72 94 ASN A O 1
ATOM 693 N N . GLY A 1 95 ? -16.462 2.696 -12.410 1.00 33.19 95 GLY A N 1
ATOM 694 C CA . GLY A 1 95 ? -17.733 2.102 -12.811 1.00 33.19 95 GLY A CA 1
ATOM 695 C C . GLY A 1 95 ? -17.661 1.504 -14.206 1.00 33.19 95 GLY A C 1
ATOM 696 O O . GLY A 1 95 ? -16.660 1.753 -14.917 1.00 33.19 95 GLY A O 1
#

Secondary structure (DSSP, 8-state):
--EEEEEEEEEE-GGGTT-HHHHHHHHHHHHHHHHHHHHHTT-EEPTT--EEEEE-TTT-----TT-TT-EEEEEEEEEESTTGGG---------

Foldseek 3Di:
DAKEKFKFKFKAQPVCVVVPVVVVVRLVRRVVRRQVVCVVVVWAWDPPQKDKDWDAPVPDPDPPVPDPRIIMIMIMTMIDDPCNNVHYPDDDPPD